Protein AF-A0A0B6ZDG4-F1 (afdb_monomer_lite)

Structure (mmCIF, N/CA/C/O backbone):
data_AF-A0A0B6ZDG4-F1
#
_entry.id   AF-A0A0B6ZDG4-F1
#
loop_
_atom_site.group_PDB
_atom_site.id
_atom_site.type_symbol
_atom_site.label_atom_id
_atom_site.label_alt_id
_atom_site.label_comp_id
_atom_site.label_asym_id
_atom_site.label_entity_id
_atom_site.label_seq_id
_atom_site.pdbx_PDB_ins_code
_atom_site.Cartn_x
_atom_site.Cartn_y
_atom_site.Cartn_z
_atom_site.occupancy
_atom_site.B_iso_or_equiv
_atom_site.auth_seq_id
_atom_site.auth_comp_id
_atom_site.auth_asym_id
_atom_site.auth_atom_id
_atom_site.pdbx_PDB_model_num
ATOM 1 N N . MET A 1 1 ? -22.832 19.467 -6.996 1.00 49.50 1 MET A N 1
ATOM 2 C CA . MET A 1 1 ? -21.637 18.626 -6.739 1.00 49.50 1 MET A CA 1
ATOM 3 C C . MET A 1 1 ? -21.466 17.439 -7.697 1.00 49.50 1 MET A C 1
ATOM 5 O O . MET A 1 1 ? -20.335 17.023 -7.902 1.00 49.50 1 MET A O 1
ATOM 9 N N . ILE A 1 2 ? -22.521 16.937 -8.353 1.00 49.97 2 ILE A N 1
ATOM 10 C CA . ILE A 1 2 ? -22.436 15.752 -9.236 1.00 49.97 2 ILE A CA 1
ATOM 11 C C . ILE A 1 2 ? -21.634 16.043 -10.525 1.00 49.97 2 ILE A C 1
ATOM 13 O O . ILE A 1 2 ? -20.793 15.244 -10.913 1.00 49.97 2 ILE A O 1
ATOM 17 N N . LYS A 1 3 ? -21.781 17.237 -11.124 1.00 46.75 3 LYS A N 1
ATOM 18 C CA . LYS A 1 3 ? -21.076 17.618 -12.368 1.00 46.75 3 LYS A CA 1
ATOM 19 C C . LYS A 1 3 ? -19.543 17.720 -12.227 1.00 46.75 3 LYS A C 1
ATOM 21 O O . LYS A 1 3 ? -18.830 17.266 -13.116 1.00 46.75 3 LYS A O 1
ATOM 26 N N . ASN A 1 4 ? -19.031 18.222 -11.097 1.00 52.16 4 ASN A N 1
ATOM 27 C CA . ASN A 1 4 ? -17.580 18.261 -10.834 1.00 52.16 4 ASN A CA 1
ATOM 28 C C . ASN A 1 4 ? -17.008 16.869 -10.521 1.00 52.16 4 ASN A C 1
ATOM 30 O O . ASN A 1 4 ? -15.893 16.560 -10.933 1.00 52.16 4 ASN A O 1
ATOM 34 N N . ALA A 1 5 ? -17.775 16.003 -9.848 1.00 59.38 5 ALA A N 1
ATOM 35 C CA . ALA A 1 5 ? -17.346 14.637 -9.552 1.00 59.38 5 ALA A CA 1
ATOM 36 C C . ALA A 1 5 ? -17.239 13.766 -10.818 1.00 59.38 5 ALA A C 1
ATOM 38 O O . ALA A 1 5 ? -16.322 12.950 -10.918 1.00 59.38 5 ALA A O 1
ATOM 39 N N . THR A 1 6 ? -18.140 13.946 -11.792 1.00 69.88 6 THR A N 1
ATOM 40 C CA . THR A 1 6 ? -18.096 13.209 -13.065 1.00 69.88 6 THR A CA 1
ATOM 41 C C . THR A 1 6 ? -16.980 13.721 -13.977 1.00 69.88 6 THR A C 1
ATOM 43 O O . THR A 1 6 ? -16.229 12.911 -14.514 1.00 69.88 6 THR A O 1
ATOM 46 N N . GLY A 1 7 ? -16.823 15.046 -14.114 1.00 74.44 7 GLY A N 1
ATOM 47 C CA . GLY A 1 7 ? -15.813 15.644 -14.997 1.00 74.44 7 GLY A CA 1
ATOM 48 C C . GLY A 1 7 ? -14.379 15.292 -14.599 1.00 74.44 7 GLY A C 1
ATOM 49 O O . GLY A 1 7 ? -13.591 14.871 -15.440 1.00 74.44 7 GLY A O 1
ATOM 50 N N . ILE A 1 8 ? -14.062 15.368 -13.303 1.00 75.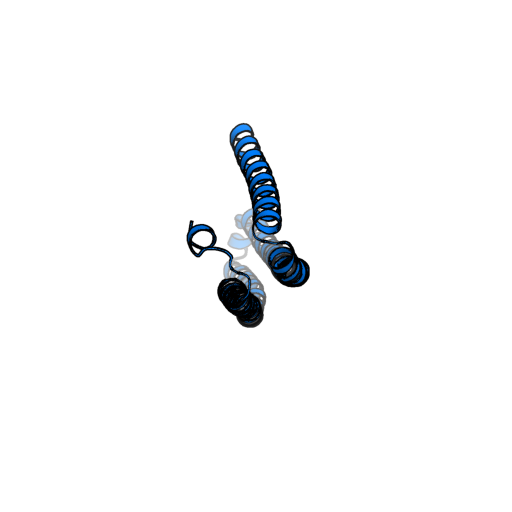69 8 ILE A N 1
ATOM 51 C CA . ILE A 1 8 ? -12.722 15.036 -12.797 1.00 75.69 8 ILE A CA 1
ATOM 52 C C . ILE A 1 8 ? -12.441 13.533 -12.930 1.00 75.69 8 ILE A C 1
ATOM 54 O O . ILE A 1 8 ? -11.350 13.152 -13.340 1.00 75.69 8 ILE A O 1
ATOM 58 N N . ARG A 1 9 ? -13.417 12.655 -12.653 1.00 75.25 9 ARG A N 1
ATOM 59 C CA . ARG A 1 9 ? -13.222 11.200 -12.821 1.00 75.25 9 ARG A CA 1
ATOM 60 C C . ARG A 1 9 ? -13.000 10.812 -14.274 1.00 75.25 9 ARG A C 1
ATOM 62 O O . ARG A 1 9 ? -12.117 10.008 -14.548 1.00 75.25 9 ARG A O 1
ATOM 69 N N . LEU A 1 10 ? -13.768 11.392 -15.194 1.00 80.31 10 LEU A N 1
ATOM 70 C CA . LEU A 1 10 ? -13.573 11.170 -16.625 1.00 80.31 10 LEU A CA 1
ATOM 71 C C . LEU A 1 10 ? -12.200 11.672 -17.078 1.00 80.31 10 LEU A C 1
ATOM 73 O O . LEU A 1 10 ? -11.501 10.944 -17.775 1.00 80.31 10 LEU A O 1
ATOM 77 N N . ALA A 1 11 ? -11.779 12.855 -16.621 1.00 81.00 11 ALA A N 1
ATOM 78 C CA . ALA A 1 11 ? -10.450 13.384 -16.915 1.00 81.00 11 ALA A CA 1
ATOM 79 C C . ALA A 1 11 ? -9.331 12.448 -16.425 1.00 81.00 11 ALA A C 1
ATOM 81 O O . ALA A 1 11 ? -8.405 12.169 -17.180 1.00 81.00 11 ALA A O 1
ATOM 82 N N . VAL A 1 12 ? -9.447 11.891 -15.214 1.00 82.12 12 VAL A N 1
ATOM 83 C CA . VAL A 1 12 ? -8.474 10.927 -14.665 1.00 82.12 12 VAL A CA 1
ATOM 84 C C . VAL A 1 12 ? -8.441 9.627 -15.473 1.00 82.12 12 VAL A C 1
ATOM 86 O O . VAL A 1 12 ? -7.365 9.081 -15.714 1.00 82.12 12 VAL A O 1
ATOM 89 N N . ILE A 1 13 ? -9.594 9.129 -15.927 1.00 82.31 13 ILE A N 1
ATOM 90 C CA . ILE A 1 13 ? -9.663 7.920 -16.762 1.00 82.31 13 ILE A CA 1
ATOM 91 C C . ILE A 1 13 ? -8.986 8.173 -18.111 1.00 82.31 13 ILE A C 1
ATOM 93 O O . ILE A 1 13 ? -8.138 7.387 -18.528 1.00 82.31 13 ILE A O 1
ATOM 97 N N . VAL A 1 14 ? -9.317 9.287 -18.767 1.00 85.75 14 VAL A N 1
ATOM 98 C CA . VAL A 1 14 ? -8.721 9.665 -20.054 1.00 85.75 14 VAL A CA 1
ATOM 99 C C . VAL A 1 14 ? -7.217 9.870 -19.911 1.00 85.75 14 VAL A C 1
ATOM 101 O O . VAL A 1 14 ? -6.458 9.328 -20.705 1.00 85.75 14 VAL A O 1
ATOM 104 N N . GLN A 1 15 ? -6.769 10.579 -18.874 1.00 81.25 15 GLN A N 1
ATOM 105 C CA . GLN A 1 15 ? -5.347 10.763 -18.589 1.00 81.25 15 GLN A CA 1
ATOM 106 C C . GLN A 1 15 ? -4.637 9.418 -18.405 1.00 81.25 15 GLN A C 1
ATOM 108 O O . GLN A 1 15 ? -3.582 9.202 -18.992 1.00 81.25 15 GLN A O 1
ATOM 113 N N . SER A 1 16 ? -5.234 8.499 -17.641 1.00 80.81 16 SER A N 1
ATOM 114 C CA . SER A 1 16 ? -4.657 7.174 -17.383 1.00 80.81 16 SER A CA 1
ATOM 115 C C . SER A 1 16 ? -4.506 6.356 -18.668 1.00 80.81 16 SER A C 1
ATOM 117 O O . SER A 1 16 ? -3.467 5.735 -18.885 1.00 80.81 16 SER A O 1
ATOM 119 N N . ILE A 1 17 ? -5.513 6.391 -19.549 1.00 83.75 17 ILE A N 1
ATOM 120 C CA . ILE A 1 17 ? -5.466 5.730 -20.862 1.00 83.75 17 ILE A CA 1
ATOM 121 C C . ILE A 1 17 ? -4.375 6.363 -21.731 1.00 83.75 17 ILE A C 1
ATOM 123 O O . ILE A 1 17 ? -3.552 5.647 -22.298 1.00 83.75 17 ILE A O 1
ATOM 127 N N . THR A 1 18 ? -4.317 7.694 -21.792 1.00 83.44 18 THR A N 1
ATOM 128 C CA . THR A 1 18 ? -3.313 8.426 -22.573 1.00 83.44 18 THR A CA 1
ATOM 129 C C . THR A 1 18 ? -1.894 8.123 -22.100 1.00 83.44 18 THR A C 1
ATOM 131 O O . THR A 1 18 ? -1.031 7.838 -22.925 1.00 83.44 18 THR A O 1
ATOM 134 N N . SER A 1 19 ? -1.641 8.115 -20.788 1.00 77.56 19 SER A N 1
ATOM 135 C CA . SER A 1 19 ? -0.332 7.758 -20.228 1.00 77.56 19 SER A CA 1
ATOM 136 C C . SER A 1 19 ? 0.051 6.308 -20.524 1.00 77.56 19 SER A C 1
ATOM 138 O O . SER A 1 19 ? 1.213 6.041 -20.819 1.00 77.56 19 SER A O 1
ATOM 140 N N . MET A 1 20 ? -0.906 5.376 -20.505 1.00 75.88 20 MET A N 1
ATOM 141 C CA . MET A 1 20 ? -0.648 3.976 -20.851 1.00 75.88 20 MET A CA 1
ATOM 142 C C . MET A 1 20 ? -0.278 3.817 -22.331 1.00 75.88 20 MET A C 1
ATOM 144 O O . MET A 1 20 ? 0.687 3.128 -22.656 1.00 75.88 20 MET A O 1
ATOM 148 N N . VAL A 1 21 ? -1.004 4.494 -23.227 1.00 79.69 21 VAL A N 1
ATOM 149 C CA . VAL A 1 21 ? -0.717 4.486 -24.669 1.00 79.69 21 VAL A CA 1
ATOM 150 C C . VAL A 1 21 ? 0.627 5.153 -24.960 1.00 79.69 21 VAL A C 1
ATOM 152 O O . VAL A 1 21 ? 1.444 4.576 -25.670 1.00 79.69 21 VAL A O 1
ATOM 155 N N . ALA A 1 22 ? 0.900 6.319 -24.371 1.00 76.94 22 ALA A N 1
ATOM 156 C CA . ALA A 1 22 ? 2.179 7.008 -24.525 1.00 76.94 22 ALA A CA 1
ATOM 157 C C . ALA A 1 22 ? 3.350 6.151 -24.016 1.00 76.94 22 ALA A C 1
ATOM 159 O O . ALA A 1 22 ? 4.361 6.033 -24.702 1.00 76.94 22 ALA A O 1
ATOM 160 N N . GLY A 1 23 ? 3.192 5.487 -22.865 1.00 70.31 23 GLY A N 1
ATOM 161 C CA . GLY A 1 23 ? 4.195 4.572 -22.320 1.00 70.31 23 GLY A CA 1
ATOM 162 C C . GLY A 1 23 ? 4.478 3.378 -23.235 1.00 70.31 23 GLY A C 1
ATOM 163 O O . GLY A 1 23 ? 5.638 3.031 -23.438 1.00 70.31 23 GLY A O 1
ATOM 164 N N . LEU A 1 24 ? 3.444 2.792 -23.849 1.00 71.44 24 LEU A N 1
ATOM 165 C CA . LEU A 1 24 ? 3.612 1.726 -24.842 1.00 71.44 24 LEU A CA 1
ATOM 166 C C . LEU A 1 24 ? 4.339 2.227 -26.095 1.00 71.44 24 LEU A C 1
ATOM 168 O O . LEU A 1 24 ? 5.268 1.575 -26.560 1.00 71.44 24 LEU A O 1
ATOM 172 N N . VAL A 1 25 ? 3.959 3.393 -26.620 1.00 73.56 25 VAL A N 1
ATOM 173 C CA . VAL A 1 25 ? 4.591 3.982 -27.812 1.00 73.56 25 VAL A CA 1
ATOM 174 C C . VAL A 1 25 ? 6.071 4.276 -27.562 1.00 73.56 25 VAL A C 1
ATOM 176 O O . VAL A 1 25 ? 6.908 3.902 -28.379 1.00 73.56 25 VAL A O 1
ATOM 179 N N . ILE A 1 26 ? 6.410 4.871 -26.415 1.00 66.81 26 ILE A N 1
ATOM 180 C CA . ILE A 1 26 ? 7.800 5.139 -26.020 1.00 66.81 26 ILE A CA 1
ATOM 181 C C . ILE A 1 26 ? 8.571 3.823 -25.849 1.00 66.81 26 ILE A C 1
ATOM 183 O O . ILE A 1 26 ? 9.685 3.702 -26.354 1.00 66.81 26 ILE A O 1
ATOM 187 N N . ALA A 1 27 ? 7.968 2.808 -25.217 1.00 64.94 27 ALA A N 1
ATOM 188 C CA . ALA A 1 27 ? 8.596 1.499 -25.051 1.00 64.94 27 ALA A CA 1
ATOM 189 C C . ALA A 1 27 ? 8.945 0.854 -26.402 1.00 64.94 27 ALA A C 1
ATOM 191 O O . ALA A 1 27 ? 10.058 0.366 -26.569 1.00 64.94 27 ALA A O 1
ATOM 192 N N . PHE A 1 28 ? 8.036 0.893 -27.382 1.00 64.62 28 PHE A N 1
ATOM 193 C CA . PHE A 1 28 ? 8.296 0.377 -28.730 1.00 64.62 28 PHE A CA 1
ATOM 194 C C . PHE A 1 28 ? 9.309 1.222 -29.520 1.00 64.62 28 PHE A C 1
ATOM 196 O O . PHE A 1 28 ? 10.056 0.665 -30.325 1.00 64.62 28 PHE A O 1
ATOM 203 N N . TYR A 1 29 ? 9.368 2.535 -29.279 1.00 64.56 29 TYR A N 1
ATOM 204 C CA . TYR A 1 29 ? 10.279 3.457 -29.967 1.00 64.56 29 TYR A CA 1
ATOM 205 C C . TYR A 1 29 ? 11.746 3.285 -29.538 1.00 64.56 29 TYR A C 1
ATOM 207 O O . TYR A 1 29 ? 12.647 3.344 -30.369 1.00 64.56 29 TYR A O 1
ATOM 215 N N . PHE A 1 30 ? 11.995 2.994 -28.259 1.00 58.09 30 PHE A N 1
ATOM 216 C CA . PHE A 1 30 ? 13.335 2.842 -27.668 1.00 58.09 30 PHE A CA 1
ATOM 217 C C . PHE A 1 30 ? 14.013 1.484 -27.916 1.00 58.09 30 PHE A C 1
ATOM 219 O O . PHE A 1 30 ? 15.031 1.157 -27.313 1.00 58.09 30 PHE A O 1
ATOM 226 N N . GLY A 1 31 ? 13.464 0.673 -28.814 1.00 60.38 31 GLY A N 1
ATOM 227 C CA . GLY A 1 31 ? 14.033 -0.610 -29.202 1.00 60.38 31 GLY A CA 1
ATOM 228 C C . GLY A 1 31 ? 13.192 -1.779 -28.708 1.00 60.38 31 GLY A C 1
ATOM 229 O O . GLY A 1 31 ? 12.972 -1.983 -27.513 1.00 60.38 31 GLY A O 1
ATOM 230 N N . TRP A 1 32 ? 12.775 -2.614 -29.659 1.00 64.00 32 TRP A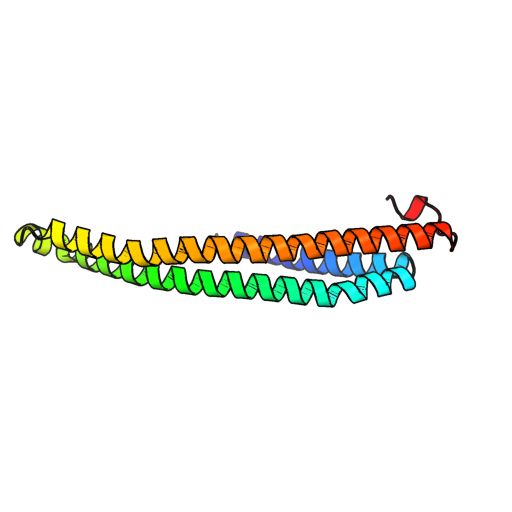 N 1
ATOM 231 C CA . TRP A 1 32 ? 11.839 -3.716 -29.424 1.00 64.00 32 TRP A CA 1
ATOM 232 C C . TRP A 1 32 ? 12.317 -4.734 -28.363 1.00 64.00 32 TRP A C 1
ATOM 234 O O . TRP A 1 32 ? 11.495 -5.375 -27.712 1.00 64.00 32 TRP A O 1
ATOM 244 N N . LYS A 1 33 ? 13.637 -4.841 -28.132 1.00 57.28 33 LYS A N 1
ATOM 245 C CA . LYS A 1 33 ? 14.248 -5.703 -27.102 1.00 57.28 33 LYS A CA 1
ATOM 246 C C . LYS A 1 33 ? 14.011 -5.183 -25.674 1.00 57.28 33 LYS A C 1
ATOM 248 O O . LYS A 1 33 ? 13.729 -5.977 -24.781 1.00 57.28 33 LYS A O 1
ATOM 253 N N . LEU A 1 34 ? 14.103 -3.866 -25.458 1.00 57.72 34 LEU A N 1
ATOM 254 C CA . LEU A 1 34 ? 13.815 -3.223 -24.166 1.00 57.72 34 LEU A CA 1
ATOM 255 C C . LEU A 1 34 ? 12.307 -3.211 -23.902 1.00 57.72 34 LEU A C 1
ATOM 257 O O . LEU A 1 34 ? 11.870 -3.519 -22.792 1.00 57.72 34 LEU A O 1
ATOM 261 N N . ALA A 1 35 ? 11.524 -2.950 -24.954 1.00 62.53 35 ALA A N 1
ATOM 262 C CA . ALA A 1 35 ? 10.071 -3.045 -24.925 1.00 62.53 35 ALA A CA 1
ATOM 263 C C . ALA A 1 35 ? 9.619 -4.425 -24.430 1.00 62.53 35 ALA A C 1
ATOM 265 O O . ALA A 1 35 ? 8.867 -4.500 -23.468 1.00 62.53 35 ALA A O 1
ATOM 266 N N . LEU A 1 36 ? 10.129 -5.514 -25.021 1.00 63.44 36 LEU A N 1
ATOM 267 C CA . LEU A 1 36 ? 9.805 -6.893 -24.630 1.00 63.44 36 LEU A CA 1
ATOM 268 C C . LEU A 1 36 ? 10.168 -7.216 -23.176 1.00 63.44 36 LEU A C 1
ATOM 270 O O . LEU A 1 36 ? 9.398 -7.895 -22.499 1.00 63.44 36 LEU A O 1
ATOM 274 N N . ALA A 1 37 ? 11.304 -6.717 -22.680 1.00 63.84 37 ALA A N 1
ATOM 275 C CA . ALA A 1 37 ? 11.714 -6.921 -21.290 1.00 63.84 37 ALA A CA 1
ATOM 276 C C . ALA A 1 37 ? 10.752 -6.233 -20.305 1.00 63.84 37 ALA A C 1
ATOM 278 O O . ALA A 1 37 ? 10.327 -6.839 -19.320 1.00 63.84 37 ALA A O 1
ATOM 279 N N . ILE A 1 38 ? 10.347 -4.993 -20.599 1.00 64.19 38 ILE A N 1
ATOM 280 C CA . ILE A 1 38 ? 9.365 -4.251 -19.796 1.00 64.19 38 ILE A CA 1
ATOM 281 C C . ILE A 1 38 ? 7.981 -4.905 -19.906 1.00 64.19 38 ILE A C 1
ATOM 283 O O . ILE A 1 38 ? 7.301 -5.086 -18.897 1.00 64.19 38 ILE A O 1
ATOM 287 N N . LEU A 1 39 ? 7.586 -5.332 -21.108 1.00 66.50 39 LEU A N 1
ATOM 288 C CA . LEU A 1 39 ? 6.305 -5.985 -21.386 1.00 66.50 39 LEU A CA 1
ATOM 289 C C . LEU A 1 39 ? 6.196 -7.351 -20.688 1.00 66.50 39 LEU A C 1
ATOM 291 O O . LEU A 1 39 ? 5.111 -7.716 -20.245 1.00 66.50 39 LEU A O 1
ATOM 295 N N . GLY A 1 40 ? 7.315 -8.055 -20.483 1.00 67.88 40 GLY A N 1
ATOM 296 C CA . GLY A 1 40 ? 7.397 -9.244 -19.626 1.00 67.88 40 GLY A CA 1
ATOM 297 C C . GLY A 1 40 ? 7.219 -8.953 -18.128 1.00 67.88 40 GLY A C 1
ATOM 298 O O . GLY A 1 40 ? 6.747 -9.813 -17.386 1.00 67.88 40 GLY A O 1
ATOM 299 N N . GLY A 1 41 ? 7.522 -7.731 -17.679 1.00 65.94 41 GLY A N 1
ATOM 300 C CA . GLY A 1 41 ? 7.281 -7.261 -16.309 1.00 65.94 41 GLY A CA 1
ATOM 301 C C . GLY A 1 41 ? 5.839 -6.809 -16.038 1.00 65.94 41 GLY A C 1
ATOM 302 O O . GLY A 1 41 ? 5.358 -6.920 -14.909 1.00 65.94 41 GLY A O 1
ATOM 303 N N . VAL A 1 42 ? 5.117 -6.360 -17.071 1.00 71.00 42 VAL A N 1
ATOM 304 C CA . VAL A 1 42 ? 3.703 -5.941 -16.991 1.00 71.00 42 VAL A CA 1
ATOM 305 C C . VAL A 1 42 ? 2.780 -7.001 -16.364 1.00 71.00 42 VAL A C 1
ATOM 307 O O . VAL A 1 42 ? 2.026 -6.636 -15.459 1.00 71.00 42 VAL A O 1
ATOM 310 N N . PRO A 1 43 ? 2.805 -8.297 -16.748 1.00 73.44 43 PRO A N 1
ATOM 311 C CA . PRO A 1 43 ? 1.944 -9.302 -16.121 1.00 73.44 43 PRO A CA 1
ATOM 312 C C . PRO A 1 43 ? 2.277 -9.517 -14.640 1.00 73.44 43 PRO A C 1
ATOM 314 O O . PRO A 1 43 ? 1.367 -9.714 -13.836 1.00 73.44 43 PRO A O 1
ATOM 317 N N . ILE A 1 44 ? 3.551 -9.412 -14.250 1.00 73.94 44 ILE A N 1
ATOM 318 C CA . ILE A 1 44 ? 3.982 -9.526 -12.847 1.00 73.94 44 ILE A CA 1
ATOM 319 C C . ILE A 1 44 ? 3.446 -8.340 -12.034 1.00 73.94 44 ILE A C 1
ATOM 321 O O . ILE A 1 44 ? 2.890 -8.532 -10.952 1.00 73.94 44 ILE A O 1
ATOM 325 N N . MET A 1 45 ? 3.534 -7.122 -12.578 1.00 71.81 45 MET A N 1
ATOM 326 C CA . MET A 1 45 ? 2.960 -5.924 -11.960 1.00 71.81 45 MET A CA 1
ATOM 327 C C . MET A 1 45 ? 1.433 -5.987 -11.870 1.00 71.81 45 MET A C 1
ATOM 329 O O . MET A 1 45 ? 0.871 -5.655 -10.827 1.00 71.81 45 MET A O 1
ATOM 333 N N . MET A 1 46 ? 0.749 -6.448 -12.922 1.00 76.75 46 MET A N 1
ATOM 334 C CA . MET A 1 46 ? -0.706 -6.632 -12.905 1.00 76.75 46 MET A CA 1
ATOM 335 C C . MET A 1 46 ? -1.133 -7.655 -11.851 1.00 76.75 46 MET A C 1
ATOM 337 O O . MET A 1 46 ? -2.088 -7.408 -11.112 1.00 76.75 46 MET A O 1
ATOM 341 N N . LEU A 1 47 ? -0.417 -8.777 -11.734 1.00 75.94 47 LEU A N 1
ATOM 342 C CA . LEU A 1 47 ? -0.683 -9.785 -10.710 1.00 75.94 47 LEU A CA 1
ATOM 343 C C . LEU A 1 47 ? -0.488 -9.210 -9.304 1.00 75.94 47 LEU A C 1
ATOM 345 O O . LEU A 1 47 ? -1.413 -9.289 -8.493 1.00 75.94 47 LEU A O 1
ATOM 349 N N . ALA A 1 48 ? 0.646 -8.559 -9.035 1.00 72.94 48 ALA A N 1
ATOM 350 C CA . ALA A 1 48 ? 0.925 -7.933 -7.742 1.00 72.94 48 ALA A CA 1
ATOM 351 C C . ALA A 1 48 ? -0.101 -6.839 -7.387 1.00 72.94 48 ALA A C 1
ATOM 353 O O . ALA A 1 48 ? -0.601 -6.789 -6.258 1.00 72.94 48 ALA A O 1
ATOM 354 N N . GLY A 1 49 ? -0.476 -6.002 -8.358 1.00 76.25 49 GLY A N 1
ATOM 355 C CA . GLY A 1 49 ? -1.497 -4.968 -8.197 1.00 76.25 49 GLY A CA 1
ATOM 356 C C . GLY A 1 49 ? -2.879 -5.554 -7.909 1.00 76.25 49 GLY A C 1
ATOM 357 O O . GLY A 1 49 ? -3.571 -5.103 -6.995 1.00 76.25 49 GLY A O 1
ATOM 358 N N . SER A 1 50 ? -3.269 -6.613 -8.624 1.00 76.88 50 SER A N 1
ATOM 359 C CA . SER A 1 50 ? -4.547 -7.297 -8.402 1.00 76.88 50 SER A CA 1
ATOM 360 C C . SER A 1 50 ? -4.626 -7.951 -7.019 1.00 76.88 50 SER A C 1
ATOM 362 O O . SER A 1 50 ? -5.679 -7.901 -6.379 1.00 76.88 50 SER A O 1
ATOM 364 N N . LEU A 1 51 ? -3.513 -8.506 -6.526 1.00 75.25 51 LEU A N 1
ATOM 365 C CA . LEU A 1 51 ? -3.427 -9.120 -5.205 1.00 75.25 51 LEU A CA 1
ATOM 366 C C . LEU A 1 51 ? -3.594 -8.068 -4.099 1.00 75.25 51 LEU A C 1
ATOM 368 O O . LEU A 1 51 ? -4.419 -8.245 -3.204 1.00 75.25 51 LEU A O 1
ATOM 372 N N . ASN A 1 52 ? -2.890 -6.935 -4.215 1.00 71.44 52 ASN A N 1
ATOM 373 C CA . ASN A 1 52 ? -3.017 -5.805 -3.288 1.00 71.44 52 ASN A CA 1
ATOM 374 C C . ASN A 1 52 ? -4.443 -5.239 -3.277 1.00 71.44 52 ASN A C 1
ATOM 376 O O . ASN A 1 52 ? -5.023 -5.027 -2.214 1.00 71.44 52 ASN A O 1
ATOM 380 N N . MET A 1 53 ? -5.051 -5.069 -4.454 1.00 74.62 53 MET A N 1
ATOM 381 C CA . MET A 1 53 ? -6.426 -4.580 -4.586 1.00 74.62 53 MET A CA 1
ATOM 382 C C . MET A 1 53 ? -7.442 -5.535 -3.939 1.00 74.62 53 MET A C 1
ATOM 384 O O . MET A 1 53 ? -8.407 -5.086 -3.320 1.00 74.62 53 MET A O 1
ATOM 388 N N . ARG A 1 54 ? -7.240 -6.855 -4.067 1.00 75.88 54 ARG A N 1
ATOM 389 C CA . ARG A 1 54 ? -8.093 -7.875 -3.433 1.00 75.88 54 ARG A CA 1
ATOM 390 C C . ARG A 1 54 ? -7.952 -7.873 -1.914 1.00 75.88 54 ARG A C 1
ATOM 392 O O . ARG A 1 54 ? -8.973 -7.909 -1.234 1.00 75.88 54 ARG A O 1
ATOM 399 N N . LEU A 1 55 ? -6.726 -7.786 -1.398 1.00 72.56 55 LEU A N 1
ATOM 400 C CA . LEU A 1 55 ? -6.460 -7.693 0.041 1.00 72.56 55 LEU A CA 1
ATOM 401 C C . LEU A 1 55 ? -7.099 -6.432 0.638 1.00 72.56 55 LEU A C 1
ATOM 403 O O . LEU A 1 55 ? -7.841 -6.520 1.612 1.00 72.56 55 LEU A O 1
ATOM 407 N N . MET A 1 56 ? -6.905 -5.279 -0.006 1.00 73.25 56 MET A N 1
ATOM 408 C CA . MET A 1 56 ? -7.500 -4.012 0.423 1.00 73.25 56 MET A CA 1
ATOM 409 C C . MET A 1 56 ? -9.036 -4.079 0.451 1.00 73.25 56 MET A C 1
ATOM 411 O O . MET A 1 56 ? -9.659 -3.709 1.445 1.00 73.25 56 MET A O 1
ATOM 415 N N . LYS A 1 57 ? -9.664 -4.578 -0.624 1.00 73.56 57 LYS A N 1
ATOM 416 C CA . LYS A 1 57 ? -11.130 -4.688 -0.710 1.00 73.56 57 LYS A CA 1
ATOM 417 C C . LYS A 1 57 ? -11.709 -5.682 0.295 1.00 73.56 57 LYS A C 1
ATOM 419 O O . LYS A 1 57 ? -12.766 -5.413 0.861 1.00 73.56 57 LYS A O 1
ATOM 424 N N . GLY A 1 58 ? -11.040 -6.817 0.505 1.00 75.38 58 GLY A N 1
ATOM 425 C CA . GLY A 1 58 ? -11.462 -7.825 1.478 1.00 75.38 58 GLY A CA 1
ATOM 426 C C . GLY A 1 58 ? -11.466 -7.275 2.903 1.00 75.38 58 GLY A C 1
ATOM 427 O O . GLY A 1 58 ? -12.436 -7.473 3.632 1.00 75.38 58 GLY A O 1
ATOM 428 N N . ASN A 1 59 ? -10.429 -6.520 3.267 1.00 69.94 59 ASN A N 1
ATOM 429 C CA . ASN A 1 59 ? -10.336 -5.888 4.580 1.00 69.94 59 ASN A CA 1
ATOM 430 C C . ASN A 1 59 ? -11.383 -4.776 4.742 1.00 69.94 59 ASN A C 1
ATOM 432 O O . ASN A 1 59 ? -12.127 -4.791 5.718 1.00 69.94 59 ASN A O 1
ATOM 436 N N . GLN A 1 60 ? -11.550 -3.899 3.741 1.00 72.94 60 GLN A N 1
ATOM 437 C CA . GLN A 1 60 ? -12.576 -2.846 3.778 1.00 72.94 60 GLN A CA 1
ATOM 438 C C . GLN A 1 60 ? -13.998 -3.390 3.962 1.00 72.94 60 GLN A C 1
ATOM 440 O O . GLN A 1 60 ? -14.781 -2.811 4.709 1.00 72.94 60 GLN A O 1
ATOM 445 N N . GLN A 1 61 ? -14.357 -4.496 3.302 1.00 75.06 61 GLN A N 1
ATOM 446 C CA . GLN A 1 61 ? -15.685 -5.097 3.477 1.00 75.06 61 GLN A CA 1
ATOM 447 C C . GLN A 1 61 ? -15.894 -5.665 4.883 1.00 75.06 61 GLN A C 1
ATOM 449 O O . GLN A 1 61 ? -16.999 -5.572 5.418 1.00 75.06 61 GLN A O 1
ATOM 454 N N . ARG A 1 62 ? -14.854 -6.260 5.480 1.00 73.69 62 ARG A N 1
ATOM 455 C CA . ARG A 1 62 ? -14.925 -6.797 6.846 1.00 73.69 62 ARG A CA 1
ATOM 456 C C . ARG A 1 62 ? -15.043 -5.678 7.873 1.00 73.69 62 ARG A C 1
ATOM 458 O O . ARG A 1 62 ? -15.931 -5.751 8.717 1.00 73.69 62 ARG A O 1
ATOM 465 N N . ASP A 1 63 ? -14.230 -4.634 7.746 1.00 74.00 63 ASP A N 1
ATOM 466 C CA . ASP A 1 63 ? -14.308 -3.465 8.623 1.00 74.00 63 ASP A CA 1
ATOM 467 C C . ASP A 1 63 ? -15.658 -2.764 8.500 1.00 74.00 63 ASP A C 1
ATOM 469 O O . ASP A 1 63 ? -16.268 -2.443 9.514 1.00 74.00 63 ASP A O 1
ATOM 473 N N . SER A 1 64 ? -16.176 -2.599 7.278 1.00 76.44 64 SER A N 1
ATOM 474 C CA . SER A 1 64 ? -17.485 -1.976 7.058 1.00 76.44 64 SER A CA 1
ATOM 475 C C . SER A 1 64 ? -18.618 -2.746 7.737 1.00 76.44 64 SER A C 1
ATOM 477 O O . SER A 1 64 ? -19.485 -2.112 8.329 1.00 76.44 64 SER A O 1
ATOM 479 N N . LYS A 1 65 ? -18.616 -4.087 7.686 1.00 79.81 65 LYS A N 1
ATOM 480 C CA . LYS A 1 65 ? -19.633 -4.908 8.369 1.00 79.81 65 LYS A CA 1
ATOM 481 C C . LYS A 1 65 ? -19.551 -4.789 9.889 1.00 79.81 65 LYS A C 1
ATOM 483 O O . LYS A 1 65 ? -20.575 -4.650 10.546 1.00 79.81 65 LYS A O 1
ATOM 488 N N . MET A 1 66 ? -18.338 -4.820 10.442 1.00 74.00 66 MET A N 1
ATOM 489 C CA . MET A 1 66 ? -18.129 -4.664 11.887 1.00 74.00 66 MET A CA 1
ATOM 490 C C . MET A 1 66 ? -18.562 -3.269 12.367 1.00 74.00 66 MET A C 1
ATOM 492 O O . MET A 1 66 ? -19.173 -3.134 13.425 1.00 74.00 66 MET A O 1
ATOM 496 N N . LEU A 1 67 ? -18.285 -2.226 11.574 1.00 79.12 67 LEU A N 1
ATOM 497 C CA . LEU A 1 67 ? -18.724 -0.860 11.865 1.00 79.12 67 LEU A CA 1
ATOM 498 C C . LEU A 1 67 ? -20.248 -0.711 11.774 1.00 79.12 67 LEU A C 1
ATOM 500 O O . LEU A 1 67 ? -20.837 0.029 12.556 1.00 79.12 67 LEU A O 1
ATOM 504 N N . GLU A 1 68 ? -20.881 -1.405 10.826 1.00 83.31 68 GLU A N 1
ATOM 505 C CA . GLU A 1 68 ? -22.334 -1.414 10.646 1.00 83.31 68 GLU A CA 1
ATOM 506 C C . GLU A 1 68 ? -23.049 -2.033 11.857 1.00 83.31 68 GLU A C 1
ATOM 508 O O . GLU A 1 68 ? -24.012 -1.451 12.352 1.00 83.31 68 GLU A O 1
ATOM 513 N N . GLU A 1 69 ? -22.550 -3.149 12.402 1.00 79.88 69 GLU A N 1
ATOM 514 C CA . GLU A 1 69 ? -23.100 -3.769 13.621 1.00 79.88 69 GLU A CA 1
ATOM 515 C C . GLU A 1 69 ? -22.976 -2.854 14.855 1.00 79.88 69 GLU A C 1
ATOM 517 O O . GLU A 1 69 ? -23.949 -2.657 15.596 1.00 79.88 69 GLU A O 1
ATOM 522 N N . ALA A 1 70 ? -21.809 -2.227 15.041 1.00 78.06 70 ALA A N 1
ATOM 523 C CA . ALA A 1 70 ? -21.590 -1.272 16.126 1.00 78.06 70 ALA A CA 1
ATOM 524 C C . ALA A 1 70 ? -22.472 -0.017 15.966 1.00 78.06 70 ALA A C 1
ATOM 526 O O . ALA A 1 70 ? -23.076 0.456 16.932 1.00 78.06 70 ALA A O 1
ATOM 527 N N . GLY A 1 71 ? -22.591 0.495 14.736 1.00 83.94 71 GLY A N 1
ATOM 528 C CA . GLY A 1 71 ? -23.434 1.639 14.393 1.00 83.94 71 GLY A CA 1
ATOM 529 C C . GLY A 1 71 ? -24.920 1.355 14.598 1.00 83.94 71 GLY A C 1
ATOM 530 O O . GLY A 1 71 ? -25.634 2.202 15.132 1.00 83.94 71 GLY A O 1
ATOM 531 N N . LYS A 1 72 ? -25.379 0.145 14.265 1.00 84.12 72 LYS A N 1
ATOM 532 C CA . LYS A 1 72 ? -26.753 -0.298 14.523 1.00 84.12 72 LYS A CA 1
ATOM 533 C C . LYS A 1 72 ? -27.062 -0.326 16.020 1.00 84.12 72 LYS A C 1
ATOM 535 O O . LYS A 1 72 ? -28.073 0.234 16.436 1.00 84.12 72 LYS A O 1
ATOM 540 N N . THR A 1 73 ? -26.164 -0.894 16.829 1.00 78.25 73 THR A N 1
ATOM 541 C CA . THR A 1 73 ? -26.303 -0.913 18.297 1.00 78.25 73 THR A CA 1
ATOM 542 C C . THR A 1 73 ? -26.383 0.507 18.868 1.00 78.25 73 THR A C 1
ATOM 544 O O . THR A 1 73 ? -27.205 0.785 19.738 1.00 78.25 73 THR A O 1
ATOM 547 N N . ALA A 1 74 ? -25.558 1.431 18.365 1.00 78.50 74 ALA A N 1
ATOM 548 C CA . ALA A 1 74 ? -25.604 2.832 18.777 1.00 78.50 74 ALA A CA 1
ATOM 549 C C . ALA A 1 74 ? -26.915 3.522 18.353 1.00 78.50 74 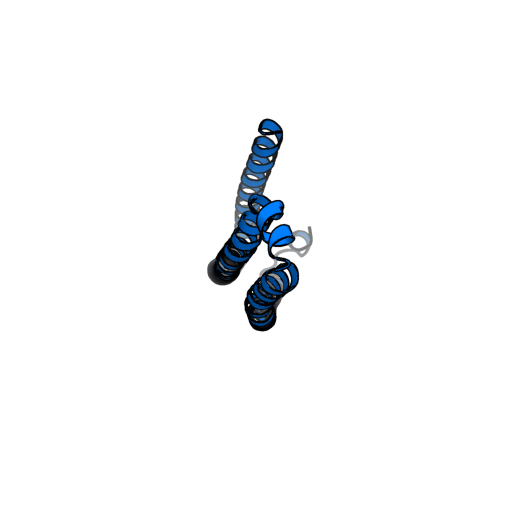ALA A C 1
ATOM 551 O O . ALA A 1 74 ? -27.504 4.247 19.153 1.00 78.50 74 ALA A O 1
ATOM 552 N N . SER A 1 75 ? -27.396 3.263 17.132 1.00 84.56 75 SER A N 1
ATOM 553 C CA . SER A 1 75 ? -28.651 3.821 16.612 1.00 84.56 75 SER A CA 1
ATOM 554 C C . SER A 1 75 ? -29.858 3.382 17.445 1.00 84.56 75 SER A C 1
ATOM 556 O O . SER A 1 75 ? -30.645 4.228 17.858 1.00 84.56 75 SER A O 1
ATOM 558 N N . GLU A 1 76 ? -29.962 2.090 17.780 1.00 81.94 76 GLU A N 1
ATOM 559 C CA . GLU A 1 76 ? -31.038 1.556 18.635 1.00 81.94 76 GLU A CA 1
ATOM 560 C C . GLU A 1 76 ? -31.047 2.204 20.031 1.00 81.94 76 GLU A C 1
ATOM 562 O O . GLU A 1 76 ? -32.109 2.466 20.607 1.00 81.94 76 GLU A O 1
ATOM 567 N N . CYS A 1 77 ? -29.857 2.499 20.561 1.00 79.62 77 CYS A N 1
ATOM 568 C CA . CYS A 1 77 ? -29.670 3.141 21.857 1.00 79.62 77 CYS A CA 1
ATOM 569 C C . CYS A 1 77 ? -30.104 4.618 21.842 1.00 79.62 77 CYS A C 1
ATOM 571 O O . CYS A 1 77 ? -30.760 5.086 22.774 1.00 79.62 77 CYS A O 1
ATOM 573 N N . VAL A 1 78 ? -29.777 5.347 20.769 1.00 82.75 78 VAL A N 1
ATOM 574 C CA . VAL A 1 78 ? -30.170 6.753 20.576 1.00 82.75 78 VAL A CA 1
ATOM 575 C C . VAL A 1 78 ? -31.673 6.881 20.322 1.00 82.75 78 VAL A C 1
ATOM 577 O O . VAL A 1 78 ? -32.312 7.769 20.886 1.00 82.75 78 VAL A O 1
ATOM 580 N N . GLU A 1 79 ? -32.264 5.977 19.539 1.00 86.31 79 GLU A N 1
ATOM 581 C CA . GLU A 1 79 ? -33.712 5.948 19.292 1.00 86.31 79 GLU A CA 1
ATOM 582 C C . GLU A 1 79 ? -34.516 5.717 20.581 1.00 86.31 79 GLU A C 1
ATOM 584 O O . GLU A 1 79 ? -35.569 6.324 20.777 1.00 86.31 79 GLU A O 1
ATOM 589 N N . ASN A 1 80 ? -33.993 4.902 21.504 1.00 83.81 80 ASN A N 1
ATOM 590 C CA . ASN A 1 80 ? -34.650 4.555 22.768 1.00 83.81 80 ASN A CA 1
ATOM 591 C C . ASN A 1 80 ? -34.028 5.242 23.996 1.00 83.81 80 ASN A C 1
ATOM 593 O O . ASN A 1 80 ? -34.158 4.744 25.117 1.00 83.81 80 ASN A O 1
ATOM 597 N N . ILE A 1 81 ? -33.392 6.405 23.818 1.00 81.69 81 ILE A N 1
ATOM 598 C CA . ILE A 1 81 ? -32.629 7.100 24.870 1.00 81.69 81 ILE A CA 1
ATOM 599 C C . ILE A 1 81 ? -33.444 7.336 26.156 1.00 81.69 81 ILE A C 1
ATOM 601 O O . ILE A 1 81 ? -32.931 7.132 27.255 1.00 81.69 81 ILE A O 1
ATOM 605 N N . ARG A 1 82 ? -34.740 7.680 26.046 1.00 81.00 82 ARG A N 1
ATOM 606 C CA . ARG A 1 82 ? -35.623 7.894 27.214 1.00 81.00 82 ARG A CA 1
ATOM 607 C C . ARG A 1 82 ? -35.849 6.605 28.004 1.00 81.00 82 ARG A C 1
ATOM 609 O O . ARG A 1 82 ? -35.883 6.641 29.229 1.00 81.00 82 ARG A O 1
ATOM 616 N N . THR A 1 83 ? -35.961 5.473 27.312 1.00 80.94 83 THR A N 1
ATOM 617 C CA . THR A 1 83 ? -36.128 4.145 27.912 1.00 80.94 83 THR A CA 1
ATOM 618 C C . THR A 1 83 ? -34.845 3.726 28.628 1.00 80.94 83 THR A C 1
ATOM 620 O O . THR A 1 83 ? -34.888 3.316 29.786 1.00 80.94 83 THR A O 1
ATOM 623 N N . VAL A 1 84 ? -33.688 3.917 27.988 1.00 76.75 84 VAL A N 1
ATOM 624 C CA . VAL A 1 84 ? -32.371 3.579 28.554 1.00 76.75 84 VAL A CA 1
ATOM 625 C C . VAL A 1 84 ? -32.070 4.402 29.810 1.00 76.75 84 VAL A C 1
ATOM 627 O O . VAL A 1 84 ? -31.640 3.834 30.816 1.00 76.75 84 VAL A O 1
ATOM 630 N N . GLN A 1 85 ? -32.367 5.705 29.777 1.00 78.12 85 GLN A N 1
ATOM 631 C CA . GLN A 1 85 ? -32.244 6.592 30.936 1.00 78.12 85 GLN A CA 1
ATOM 632 C C . GLN A 1 85 ? -33.227 6.214 32.051 1.00 78.12 85 GLN A C 1
ATOM 634 O O . GLN A 1 85 ? -32.838 6.146 33.215 1.00 78.12 85 GLN A O 1
ATOM 639 N N . SER A 1 86 ? -34.481 5.891 31.711 1.00 81.56 86 SER A N 1
ATOM 640 C CA . SER A 1 86 ? -35.491 5.499 32.706 1.00 81.56 86 SER A CA 1
ATOM 641 C C . SER A 1 86 ? -35.188 4.171 33.413 1.00 81.56 86 SER A C 1
ATOM 643 O O . SER A 1 86 ? -35.579 3.997 34.563 1.00 81.56 86 SER A O 1
ATOM 645 N N . LEU A 1 87 ? -34.464 3.254 32.759 1.00 82.62 87 LEU A N 1
ATOM 646 C CA . LEU A 1 87 ? -33.987 2.002 33.358 1.00 82.62 87 LEU A CA 1
ATOM 647 C C . LEU A 1 87 ? -32.563 2.107 33.943 1.00 82.62 87 LEU A C 1
ATOM 649 O O . LEU A 1 87 ? -32.039 1.099 34.421 1.00 82.62 87 LEU A O 1
ATOM 653 N N . THR A 1 88 ? -31.922 3.282 33.871 1.00 80.69 88 THR A N 1
ATOM 654 C CA . THR A 1 88 ? -30.545 3.530 34.350 1.00 80.69 88 THR A CA 1
ATOM 655 C C . THR A 1 88 ? -29.547 2.478 33.833 1.00 80.69 88 THR A C 1
ATOM 657 O O . THR A 1 88 ? -28.670 1.992 34.549 1.00 80.69 88 THR A O 1
ATOM 660 N N . ARG A 1 89 ? -29.714 2.056 32.569 1.00 77.62 89 ARG A N 1
ATOM 661 C CA . ARG A 1 89 ? -28.922 0.985 31.929 1.00 77.62 89 ARG A CA 1
ATOM 662 C C . ARG A 1 89 ? -27.852 1.498 30.965 1.00 77.62 89 ARG A C 1
ATOM 664 O O . ARG A 1 89 ? -27.311 0.718 30.183 1.00 77.62 89 ARG A O 1
ATOM 671 N N . GLU A 1 90 ? -27.478 2.771 31.058 1.00 78.50 90 GLU A N 1
ATOM 672 C CA . GLU A 1 90 ? -26.370 3.346 30.281 1.00 78.50 90 GLU A CA 1
ATOM 673 C C . GLU A 1 90 ? -25.049 2.549 30.397 1.00 78.50 90 GLU A C 1
ATOM 675 O O . GLU A 1 90 ? -24.436 2.295 29.355 1.00 78.50 90 GLU A O 1
ATOM 680 N N . PRO A 1 91 ? -24.617 2.062 31.588 1.00 82.06 91 PRO A N 1
ATOM 681 C CA . PRO A 1 91 ? -23.361 1.319 31.689 1.00 82.06 91 PRO A CA 1
ATOM 682 C C . PRO A 1 91 ? -23.394 -0.016 30.935 1.00 82.06 91 PRO A C 1
ATOM 684 O O . PRO A 1 91 ? -22.375 -0.435 30.393 1.00 82.06 91 PRO A O 1
ATOM 687 N N . PHE A 1 92 ? -24.561 -0.664 30.850 1.00 81.44 92 PHE A N 1
ATOM 688 C CA . PHE A 1 92 ? -24.731 -1.925 30.126 1.00 81.44 92 PHE A CA 1
ATOM 689 C C . PHE A 1 92 ? -24.538 -1.731 28.616 1.00 81.44 92 PHE A C 1
ATOM 691 O O . PHE A 1 92 ? -23.762 -2.454 27.992 1.00 81.44 92 PHE A O 1
ATOM 698 N N . PHE A 1 93 ? -25.177 -0.712 28.035 1.00 76.44 93 PHE A N 1
ATOM 699 C CA . PHE A 1 93 ? -25.022 -0.397 26.611 1.00 76.44 93 PHE A CA 1
ATOM 700 C C . PHE A 1 93 ? -23.617 0.107 26.269 1.00 76.44 93 PHE A C 1
ATOM 702 O O . PHE A 1 93 ? -23.079 -0.251 25.222 1.00 76.44 93 PHE A O 1
ATOM 709 N N . TYR A 1 94 ? -22.987 0.871 27.166 1.00 78.50 94 TYR A N 1
ATOM 710 C CA . TYR A 1 94 ? -21.594 1.284 27.007 1.00 78.50 94 TYR A CA 1
ATOM 711 C C . TYR A 1 94 ? -20.644 0.080 26.959 1.00 78.50 94 TYR A C 1
ATOM 713 O O . TYR A 1 94 ? -19.784 -0.010 26.082 1.00 78.50 94 TYR A O 1
ATOM 721 N N . GLN A 1 95 ? -20.825 -0.884 27.863 1.00 84.12 95 GLN A N 1
ATOM 722 C CA . GLN A 1 95 ? -19.996 -2.086 27.914 1.00 84.12 95 GLN A CA 1
ATOM 723 C C . GLN A 1 95 ? -20.227 -2.985 26.691 1.00 84.12 95 GLN A C 1
ATOM 725 O O . GLN A 1 95 ? -19.265 -3.505 26.127 1.00 84.12 95 GLN A O 1
ATOM 730 N N . GLN A 1 96 ? -21.477 -3.096 26.226 1.00 81.12 96 GLN A N 1
ATOM 731 C CA . GLN A 1 96 ? -21.843 -3.797 24.993 1.00 81.12 96 GLN A CA 1
ATOM 732 C C . GLN A 1 96 ? -21.147 -3.182 23.765 1.00 81.12 96 GLN A C 1
ATOM 734 O O . GLN A 1 96 ? -20.574 -3.908 22.955 1.00 81.12 96 GLN A O 1
ATOM 739 N N . TYR A 1 97 ? -21.160 -1.851 23.641 1.00 77.69 97 TYR A N 1
ATOM 740 C CA . TYR A 1 97 ? -20.500 -1.128 22.550 1.00 77.69 97 TYR A CA 1
ATOM 741 C C . TYR A 1 97 ? -18.973 -1.291 22.597 1.00 77.69 97 TYR A C 1
ATOM 743 O O . TYR A 1 97 ? -18.344 -1.600 21.586 1.00 77.69 97 TYR A O 1
ATOM 751 N N . SER A 1 98 ? -18.379 -1.173 23.788 1.00 81.69 98 SER A N 1
ATOM 752 C CA . SER A 1 98 ? -16.937 -1.353 23.987 1.00 81.69 98 SER A CA 1
ATOM 753 C C . SER A 1 98 ? -16.485 -2.783 23.643 1.00 81.69 98 SER A C 1
ATOM 755 O O . SER A 1 98 ? -15.493 -2.977 22.940 1.00 81.69 98 SER A O 1
ATOM 757 N N . ALA A 1 99 ? -17.270 -3.796 24.028 1.00 82.62 99 ALA A N 1
ATOM 758 C CA . ALA A 1 99 ? -17.010 -5.194 23.679 1.00 82.62 99 ALA A CA 1
ATOM 759 C C . ALA A 1 99 ? -17.144 -5.470 22.168 1.00 82.62 99 ALA A C 1
ATOM 761 O O . ALA A 1 99 ? -16.371 -6.257 21.612 1.00 82.62 99 ALA A O 1
ATOM 762 N N . GLN A 1 100 ? -18.097 -4.816 21.489 1.00 77.12 100 GLN A N 1
ATOM 763 C CA . GLN A 1 100 ? -18.246 -4.902 20.032 1.00 77.12 100 GLN A CA 1
ATOM 764 C C . GLN A 1 100 ? -17.086 -4.239 19.279 1.00 77.12 100 GLN A C 1
ATOM 766 O O . GLN A 1 100 ? -16.754 -4.696 18.192 1.00 77.12 100 GLN A O 1
ATOM 771 N N . LEU A 1 101 ? -16.433 -3.225 19.856 1.00 78.12 101 LEU A N 1
ATOM 772 C CA . LEU A 1 101 ? -15.270 -2.545 19.270 1.00 78.12 101 LEU A CA 1
ATOM 773 C C . LEU A 1 101 ? -13.932 -3.245 19.541 1.00 78.12 101 LEU A C 1
ATOM 775 O O . LEU A 1 101 ? -13.012 -3.148 18.727 1.00 78.12 101 LEU A O 1
ATOM 779 N N . GLU A 1 102 ? -13.798 -3.980 20.645 1.00 83.81 102 GLU A N 1
ATOM 780 C CA . GLU A 1 102 ? -12.527 -4.632 20.983 1.00 83.81 102 GLU A CA 1
ATOM 781 C C . GLU A 1 102 ? -12.161 -5.758 19.997 1.00 83.81 102 GLU A C 1
ATOM 783 O O . GLU A 1 102 ? -10.992 -5.921 19.628 1.00 83.81 102 GLU A O 1
ATOM 788 N N . LYS A 1 103 ? -13.156 -6.512 19.512 1.00 77.69 103 LYS A N 1
ATOM 789 C CA . LYS A 1 103 ? -12.965 -7.542 18.475 1.00 77.69 103 LYS A CA 1
ATOM 790 C C . LYS A 1 103 ? -12.393 -6.977 17.164 1.00 77.69 103 LYS A C 1
ATOM 792 O O . LYS A 1 103 ? -11.315 -7.433 16.771 1.00 77.69 103 LYS A O 1
ATOM 797 N N . PRO A 1 104 ? -13.034 -5.998 16.496 1.00 76.62 104 PRO A N 1
ATOM 798 C CA . PRO A 1 104 ? -12.498 -5.407 15.280 1.00 76.62 104 PRO A CA 1
ATOM 799 C C . PRO A 1 104 ? -11.177 -4.689 15.539 1.00 76.62 104 PRO A C 1
ATOM 801 O O . PRO A 1 104 ? -10.303 -4.770 14.686 1.00 76.62 104 PRO A O 1
ATOM 804 N N . TYR A 1 105 ? -10.954 -4.086 16.712 1.00 78.94 105 TYR A N 1
ATOM 805 C CA . TYR A 1 105 ? -9.658 -3.487 17.050 1.00 78.94 105 TYR A CA 1
ATOM 806 C C . TYR A 1 105 ? -8.511 -4.514 17.032 1.00 78.94 105 TYR A C 1
ATOM 808 O O . TYR A 1 105 ? -7.475 -4.298 16.397 1.00 78.94 105 TYR A O 1
ATOM 816 N N . ARG A 1 106 ? -8.696 -5.677 17.670 1.00 82.44 106 ARG A N 1
ATOM 817 C CA . ARG A 1 106 ? -7.679 -6.744 17.675 1.00 82.44 106 ARG A CA 1
ATOM 818 C C . ARG A 1 106 ? -7.503 -7.403 16.308 1.00 82.44 106 ARG A C 1
ATOM 820 O O . ARG A 1 106 ? -6.376 -7.749 15.945 1.00 82.44 106 ARG A O 1
ATOM 827 N N . GLU A 1 107 ? -8.584 -7.588 15.552 1.00 78.12 107 GLU A N 1
ATOM 828 C CA . GLU A 1 107 ? -8.498 -8.098 14.179 1.00 78.12 107 GLU A CA 1
ATOM 829 C C . GLU A 1 107 ? -7.769 -7.116 13.258 1.00 78.12 107 GLU A C 1
ATOM 831 O O . GLU A 1 107 ? -6.893 -7.543 12.504 1.00 78.12 107 GLU A O 1
ATOM 836 N N . ASN A 1 108 ? -8.044 -5.816 13.380 1.00 77.75 108 ASN A N 1
ATOM 837 C CA . ASN A 1 108 ? -7.372 -4.761 12.628 1.00 77.75 108 ASN A CA 1
ATOM 838 C C . ASN A 1 108 ? -5.874 -4.717 12.916 1.00 77.75 108 ASN A C 1
ATOM 840 O O . ASN A 1 108 ? -5.081 -4.640 11.984 1.00 77.75 108 ASN A O 1
ATOM 844 N N . LEU A 1 109 ? -5.455 -4.855 14.178 1.00 82.81 109 LEU A N 1
ATOM 845 C CA . LEU A 1 109 ? -4.030 -4.902 14.527 1.00 82.81 109 LEU A CA 1
ATOM 846 C C . LEU A 1 109 ? -3.298 -6.080 13.865 1.00 82.81 109 LEU A C 1
ATOM 848 O O . LEU A 1 109 ? -2.194 -5.912 13.341 1.00 82.81 109 LEU A O 1
ATOM 852 N N . LYS A 1 110 ? -3.913 -7.270 13.846 1.00 81.69 110 LYS A N 1
ATOM 853 C CA . LYS A 1 110 ? -3.340 -8.440 13.158 1.00 81.69 110 LYS A CA 1
ATOM 854 C C . LYS A 1 110 ? -3.325 -8.252 11.642 1.00 81.69 110 LYS A C 1
ATOM 856 O O . LYS A 1 110 ? -2.320 -8.553 10.999 1.00 81.69 110 LYS A O 1
ATOM 861 N N . GLN A 1 111 ? -4.415 -7.742 11.073 1.00 77.19 111 GLN A N 1
ATOM 862 C CA . GLN A 1 111 ? -4.508 -7.481 9.639 1.00 77.19 111 GLN A CA 1
ATOM 863 C C . GLN A 1 111 ? -3.522 -6.402 9.188 1.00 77.19 111 GLN A C 1
ATOM 865 O O . GLN A 1 111 ? -2.916 -6.566 8.136 1.00 77.19 111 GLN A O 1
ATOM 870 N N . ALA A 1 112 ? -3.294 -5.357 9.985 1.00 80.62 112 ALA A N 1
ATOM 871 C CA . ALA A 1 112 ? -2.341 -4.293 9.684 1.00 80.62 112 ALA A CA 1
ATOM 872 C C . ALA A 1 112 ? -0.911 -4.830 9.554 1.00 80.62 112 ALA A C 1
ATOM 874 O O . ALA A 1 112 ? -0.197 -4.452 8.628 1.00 80.62 112 ALA A O 1
ATOM 875 N N . HIS A 1 113 ? -0.505 -5.761 10.423 1.00 84.38 113 HIS A N 1
ATOM 876 C CA . HIS A 1 113 ? 0.808 -6.403 10.324 1.00 84.38 113 HIS A CA 1
ATOM 877 C C . HIS A 1 113 ? 0.941 -7.268 9.065 1.00 84.38 113 HIS A C 1
ATOM 879 O O . HIS A 1 113 ? 1.924 -7.154 8.334 1.00 84.38 113 HIS A O 1
ATOM 885 N N . ILE A 1 114 ? -0.063 -8.104 8.779 1.00 81.31 114 ILE A N 1
ATOM 886 C CA . ILE A 1 114 ? -0.071 -8.970 7.588 1.00 81.31 114 ILE A CA 1
ATOM 887 C C . ILE A 1 114 ? -0.065 -8.123 6.311 1.00 81.31 114 ILE A C 1
ATOM 889 O O . ILE A 1 114 ? 0.706 -8.387 5.387 1.00 81.31 114 ILE A O 1
ATOM 893 N N . TYR A 1 115 ? -0.888 -7.076 6.276 1.00 81.00 115 TYR A N 1
ATOM 894 C CA . TYR A 1 115 ? -0.958 -6.142 5.163 1.00 81.00 115 TYR A CA 1
ATOM 895 C C . TYR A 1 115 ? 0.364 -5.392 4.989 1.00 81.00 115 TYR A C 1
ATOM 897 O O . TYR A 1 115 ? 0.874 -5.324 3.877 1.00 81.00 115 TYR A O 1
ATOM 905 N N . GLY A 1 116 ? 0.963 -4.903 6.079 1.00 83.06 116 GLY A N 1
ATOM 906 C CA . GLY A 1 116 ? 2.248 -4.208 6.056 1.00 83.06 116 GLY A CA 1
ATOM 907 C C . GLY A 1 116 ? 3.372 -5.061 5.467 1.00 83.06 116 GLY A C 1
ATOM 908 O O . GLY A 1 116 ? 4.080 -4.601 4.574 1.00 83.06 116 GLY A O 1
ATOM 909 N N . ILE A 1 117 ? 3.490 -6.323 5.892 1.00 84.62 117 ILE A N 1
ATOM 910 C CA . ILE A 1 117 ? 4.499 -7.257 5.364 1.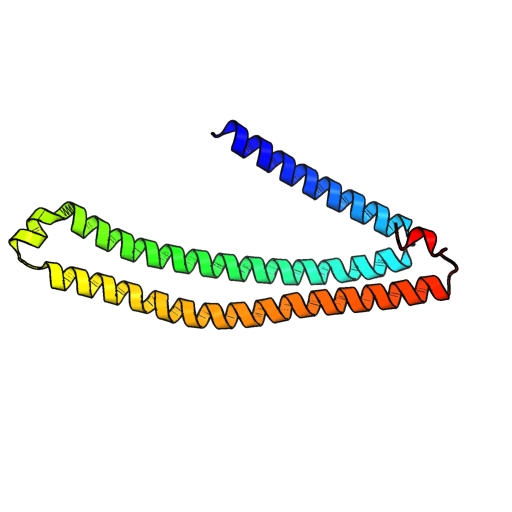00 84.62 117 ILE A CA 1
ATOM 911 C C . ILE A 1 117 ? 4.236 -7.560 3.884 1.00 84.62 117 ILE A C 1
ATOM 913 O O . ILE A 1 117 ? 5.148 -7.478 3.060 1.00 84.62 117 ILE A O 1
ATOM 917 N N . SER A 1 118 ? 2.989 -7.871 3.524 1.00 80.31 118 SER A N 1
ATOM 918 C CA . SER A 1 118 ? 2.627 -8.208 2.144 1.00 80.31 118 SER A CA 1
ATOM 919 C C . SER A 1 118 ? 2.794 -7.017 1.190 1.00 80.31 118 SER A C 1
ATOM 921 O O . SER A 1 118 ? 3.199 -7.189 0.036 1.00 80.31 118 SER A O 1
ATOM 923 N N . TYR A 1 119 ? 2.520 -5.804 1.670 1.00 80.06 119 TYR A N 1
ATOM 924 C CA . TYR A 1 119 ? 2.700 -4.563 0.928 1.00 80.06 119 TYR A CA 1
ATOM 925 C C . TYR A 1 119 ? 4.183 -4.224 0.753 1.00 80.06 119 TYR A C 1
ATOM 927 O O . TYR A 1 119 ? 4.615 -3.940 -0.363 1.00 80.06 119 TYR A O 1
ATOM 935 N N . ALA A 1 120 ? 4.985 -4.328 1.819 1.00 83.75 120 ALA A N 1
ATOM 936 C CA . ALA A 1 120 ? 6.431 -4.125 1.751 1.00 83.75 120 ALA A CA 1
ATOM 937 C C . ALA A 1 120 ? 7.096 -5.116 0.786 1.00 83.75 120 ALA A C 1
ATOM 939 O O . ALA A 1 120 ? 7.925 -4.716 -0.029 1.00 83.75 120 ALA A O 1
ATOM 940 N N . PHE A 1 121 ? 6.682 -6.385 0.811 1.00 81.88 121 PHE A N 1
ATOM 941 C CA . PHE A 1 121 ? 7.151 -7.391 -0.139 1.00 81.88 121 PHE A CA 1
ATOM 942 C C . PHE A 1 121 ? 6.769 -7.038 -1.584 1.00 81.88 121 PHE A C 1
ATOM 944 O O . PHE A 1 121 ? 7.622 -7.053 -2.469 1.00 81.88 121 PHE A O 1
ATOM 951 N N . SER A 1 122 ? 5.511 -6.645 -1.819 1.00 76.81 122 SER A N 1
ATOM 952 C CA . SER A 1 122 ? 5.037 -6.225 -3.147 1.00 76.81 122 SER A CA 1
ATOM 953 C C . SER A 1 122 ? 5.828 -5.029 -3.688 1.00 76.81 122 SER A C 1
ATOM 955 O O . SER A 1 122 ? 6.249 -5.037 -4.844 1.00 76.81 122 SER A O 1
ATOM 957 N N . GLN A 1 123 ? 6.076 -4.024 -2.844 1.00 78.94 123 GLN A N 1
ATOM 958 C CA . GLN A 1 123 ? 6.876 -2.855 -3.211 1.00 78.94 123 GLN A CA 1
ATOM 959 C C . GLN A 1 123 ? 8.344 -3.214 -3.446 1.00 78.94 123 GLN A C 1
ATOM 961 O O . GLN A 1 123 ? 8.945 -2.728 -4.402 1.00 78.94 123 GLN A O 1
ATOM 966 N N . GLY A 1 124 ? 8.916 -4.108 -2.636 1.00 82.69 124 GLY A N 1
ATOM 967 C CA . GLY A 1 124 ? 10.275 -4.610 -2.830 1.00 82.69 124 GLY A CA 1
ATOM 968 C C . GLY A 1 124 ? 10.460 -5.255 -4.204 1.00 82.69 124 GLY A C 1
ATOM 969 O O . GLY A 1 124 ? 11.402 -4.915 -4.917 1.00 82.69 124 GLY A O 1
ATOM 970 N N . VAL A 1 125 ? 9.527 -6.117 -4.620 1.00 78.38 125 VAL A N 1
ATOM 971 C CA . VAL A 1 125 ? 9.553 -6.760 -5.947 1.00 78.38 125 VAL A CA 1
ATOM 972 C C . VAL A 1 125 ? 9.553 -5.725 -7.075 1.00 78.38 125 VAL A C 1
ATOM 974 O O . VAL A 1 125 ? 10.306 -5.882 -8.033 1.00 78.38 125 VAL A O 1
ATOM 977 N N . ILE A 1 126 ? 8.778 -4.643 -6.954 1.00 75.88 126 ILE A N 1
ATOM 978 C CA . ILE A 1 126 ? 8.751 -3.561 -7.951 1.00 75.88 126 ILE A CA 1
ATOM 979 C C . ILE A 1 126 ? 10.116 -2.867 -8.056 1.00 75.88 126 ILE A C 1
ATOM 981 O O . ILE A 1 126 ? 10.605 -2.649 -9.164 1.00 75.88 126 ILE A O 1
ATOM 985 N N . PHE A 1 127 ? 10.770 -2.568 -6.929 1.00 79.94 127 PHE A N 1
ATOM 986 C CA . PHE A 1 127 ? 12.110 -1.971 -6.941 1.00 79.94 127 PHE A CA 1
ATOM 987 C C . PHE A 1 127 ? 13.166 -2.903 -7.542 1.00 79.94 127 PHE A C 1
ATOM 989 O O . PHE A 1 127 ? 14.000 -2.446 -8.324 1.00 79.94 127 PHE A O 1
ATOM 996 N N . PHE A 1 128 ? 13.114 -4.205 -7.247 1.00 77.12 128 PHE A N 1
ATOM 997 C CA . PHE A 1 128 ? 13.993 -5.187 -7.891 1.00 77.12 128 PHE A CA 1
ATOM 998 C C . PHE A 1 128 ? 13.756 -5.267 -9.401 1.00 77.12 128 PHE A C 1
ATOM 1000 O O . PHE A 1 128 ? 14.714 -5.346 -10.170 1.00 77.12 128 PHE A O 1
ATOM 1007 N N . LEU A 1 129 ? 12.496 -5.198 -9.833 1.00 72.81 129 LEU A N 1
ATOM 1008 C CA . LEU A 1 129 ? 12.132 -5.208 -11.246 1.00 72.81 129 LEU A CA 1
ATOM 1009 C C . LEU A 1 129 ? 12.656 -3.956 -11.966 1.00 72.81 129 LEU A C 1
ATOM 1011 O O . LEU A 1 129 ? 13.219 -4.069 -13.054 1.00 72.81 129 LEU A O 1
ATOM 1015 N N . TYR A 1 130 ? 12.565 -2.781 -11.335 1.00 74.38 130 TYR A N 1
ATOM 1016 C CA . TYR A 1 130 ? 13.180 -1.558 -11.854 1.00 74.38 130 TYR A CA 1
ATOM 1017 C C . TYR A 1 130 ? 1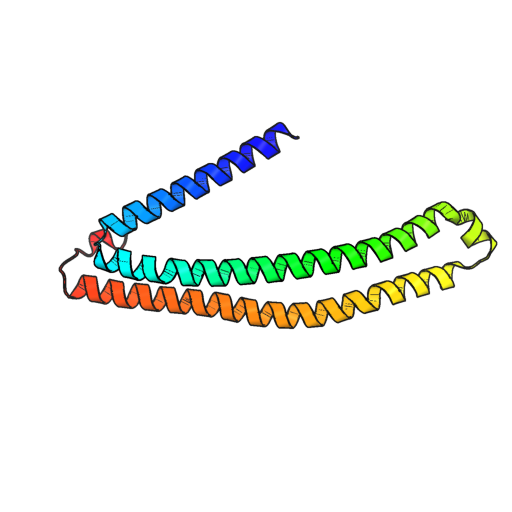4.703 -1.647 -11.909 1.00 74.38 130 TYR A C 1
ATOM 1019 O O . TYR A 1 130 ? 15.287 -1.287 -12.926 1.00 74.38 130 TYR A O 1
ATOM 1027 N N . ALA A 1 131 ? 15.358 -2.165 -10.869 1.00 78.50 131 ALA A N 1
ATOM 1028 C CA . ALA A 1 131 ? 16.807 -2.349 -10.872 1.00 78.50 131 ALA A CA 1
ATOM 1029 C C . ALA A 1 131 ? 17.262 -3.288 -12.006 1.00 78.50 131 ALA A C 1
ATOM 1031 O O . ALA A 1 131 ? 18.232 -2.990 -12.705 1.00 78.50 131 ALA A O 1
ATOM 1032 N N . ALA A 1 132 ? 16.534 -4.386 -12.238 1.00 69.44 132 ALA A N 1
ATOM 1033 C CA . ALA A 1 132 ? 16.787 -5.300 -13.348 1.00 69.44 132 ALA A CA 1
ATOM 1034 C C . ALA A 1 132 ? 16.573 -4.621 -14.711 1.00 69.44 132 ALA A C 1
ATOM 1036 O O . ALA A 1 132 ? 17.422 -4.748 -15.594 1.00 69.44 132 ALA A O 1
ATOM 1037 N N . ALA A 1 133 ? 15.493 -3.848 -14.865 1.00 70.94 133 ALA A N 1
ATOM 1038 C CA . ALA A 1 133 ? 15.212 -3.091 -16.083 1.00 70.94 133 ALA A CA 1
ATOM 1039 C C . ALA A 1 133 ? 16.298 -2.043 -16.375 1.00 70.94 133 ALA A C 1
ATOM 1041 O O . ALA A 1 133 ? 16.783 -1.967 -17.501 1.00 70.94 133 ALA A O 1
ATOM 1042 N N . PHE A 1 134 ? 16.752 -1.297 -15.363 1.00 70.06 134 PHE A N 1
ATOM 1043 C CA . PHE A 1 134 ? 17.853 -0.338 -15.496 1.00 70.06 134 PHE A CA 1
ATOM 1044 C C . PHE A 1 134 ? 19.177 -1.021 -15.832 1.00 70.06 134 PHE A C 1
ATOM 1046 O O . PHE A 1 134 ? 19.912 -0.545 -16.694 1.00 70.06 134 PHE A O 1
ATOM 1053 N N . ARG A 1 135 ? 19.488 -2.155 -15.193 1.00 73.56 135 ARG A N 1
ATOM 1054 C CA . ARG A 1 135 ? 20.712 -2.912 -15.480 1.00 73.56 135 ARG A CA 1
ATOM 1055 C C . ARG A 1 135 ? 20.719 -3.447 -16.911 1.00 73.56 135 ARG A C 1
ATOM 1057 O O . ARG A 1 135 ? 21.752 -3.373 -17.575 1.00 73.56 135 ARG A O 1
ATOM 1064 N N . PHE A 1 136 ? 19.581 -3.953 -17.380 1.00 69.88 136 PHE A N 1
ATOM 1065 C CA . PHE A 1 136 ? 19.415 -4.448 -18.744 1.00 69.88 136 PHE A CA 1
ATOM 1066 C C . PHE A 1 136 ? 19.438 -3.307 -19.771 1.00 69.88 136 PHE A C 1
ATOM 1068 O O . PHE A 1 136 ? 20.107 -3.418 -20.795 1.00 69.88 136 PHE A O 1
ATOM 1075 N N . GLY A 1 137 ? 18.795 -2.177 -19.461 1.00 67.31 137 GLY A N 1
ATOM 1076 C CA . GLY A 1 137 ? 18.847 -0.961 -20.272 1.00 67.31 137 GLY A CA 1
ATOM 1077 C C . GLY A 1 137 ? 20.268 -0.415 -20.413 1.00 67.31 137 GLY A C 1
ATOM 1078 O O . GLY A 1 137 ? 20.720 -0.171 -21.526 1.00 67.31 137 GLY A O 1
ATOM 1079 N N . ALA A 1 138 ? 21.021 -0.325 -19.312 1.00 67.00 138 ALA A N 1
ATOM 1080 C CA . ALA A 1 138 ? 22.419 0.107 -19.328 1.00 67.00 138 ALA A CA 1
ATOM 1081 C C . ALA A 1 138 ? 23.322 -0.837 -20.143 1.00 67.00 138 ALA A C 1
ATOM 1083 O O . ALA A 1 138 ? 24.225 -0.381 -20.842 1.00 67.00 138 ALA A O 1
ATOM 1084 N N . TRP A 1 139 ? 23.077 -2.151 -20.084 1.00 66.56 139 TRP A N 1
ATOM 1085 C CA . TRP A 1 139 ? 23.807 -3.121 -20.903 1.00 66.56 139 TRP A CA 1
ATOM 1086 C C . TRP A 1 139 ? 23.502 -2.962 -22.401 1.00 66.56 139 TRP A C 1
ATOM 1088 O O . TRP A 1 139 ? 24.421 -3.013 -23.217 1.00 66.56 139 TRP A O 1
ATOM 1098 N N . LEU A 1 140 ? 22.243 -2.693 -22.758 1.00 66.12 140 LEU A N 1
ATOM 1099 C CA . LEU A 1 140 ? 21.824 -2.479 -24.145 1.00 66.12 140 LEU A CA 1
ATOM 1100 C C . LEU A 1 140 ? 22.406 -1.184 -24.738 1.00 66.12 140 LEU A C 1
ATOM 1102 O O . LEU A 1 140 ? 22.858 -1.184 -25.881 1.00 66.12 140 LEU A O 1
ATOM 1106 N N . VAL A 1 141 ? 22.474 -0.111 -23.941 1.00 64.31 141 VAL A N 1
ATOM 1107 C CA . VAL A 1 141 ? 23.145 1.151 -24.310 1.00 64.31 141 VAL A CA 1
ATOM 1108 C C . VAL A 1 141 ? 24.635 0.928 -24.578 1.00 64.31 141 VAL A C 1
ATOM 1110 O O . VAL A 1 141 ? 25.183 1.489 -25.522 1.00 64.31 141 VAL A O 1
ATOM 1113 N N . ALA A 1 142 ? 25.290 0.076 -23.784 1.00 64.88 142 ALA A N 1
ATOM 1114 C CA . ALA A 1 142 ? 26.721 -0.188 -23.907 1.00 64.88 142 ALA A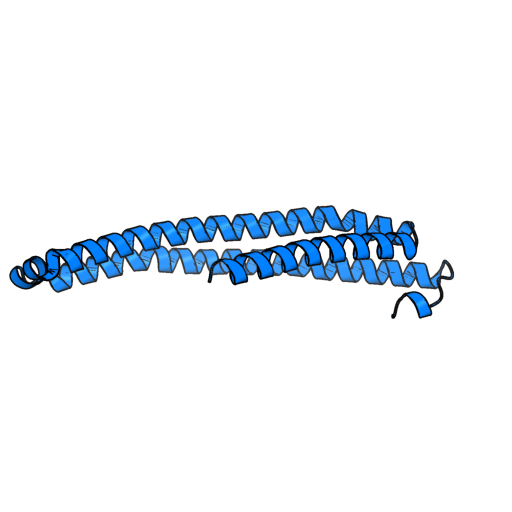 CA 1
ATOM 1115 C C . ALA A 1 142 ? 27.108 -1.092 -25.098 1.00 64.88 142 ALA A C 1
ATOM 1117 O O . ALA A 1 142 ? 28.244 -1.004 -25.552 1.00 64.88 142 ALA A O 1
ATOM 1118 N N . HIS A 1 143 ? 26.216 -1.970 -25.582 1.00 63.19 143 HIS A N 1
ATOM 1119 C CA . HIS A 1 143 ? 26.530 -2.957 -26.635 1.00 63.19 143 HIS A CA 1
ATOM 1120 C C . HIS A 1 143 ? 25.886 -2.685 -28.009 1.00 63.19 143 HIS A C 1
ATOM 1122 O O . HIS A 1 143 ? 26.443 -3.136 -29.004 1.00 63.19 143 HIS A O 1
ATOM 1128 N N . ASP A 1 144 ? 24.747 -1.980 -28.095 1.00 56.28 144 ASP A N 1
ATOM 1129 C CA . ASP A 1 144 ? 23.958 -1.831 -29.344 1.00 56.28 144 ASP A CA 1
ATOM 1130 C C . ASP A 1 144 ? 23.875 -0.361 -29.839 1.00 56.28 144 ASP A C 1
ATOM 1132 O O . ASP A 1 144 ? 23.083 -0.030 -30.716 1.00 56.28 144 ASP A O 1
ATOM 1136 N N . GLY A 1 145 ? 24.688 0.557 -29.290 1.00 56.62 145 GLY A N 1
ATOM 1137 C CA . GLY A 1 145 ? 24.879 1.901 -29.861 1.00 56.62 145 GLY A CA 1
ATOM 1138 C C . GLY A 1 145 ? 23.653 2.826 -29.841 1.00 56.62 145 GLY A C 1
ATOM 1139 O O . GLY A 1 145 ? 23.558 3.732 -30.668 1.00 56.62 145 GLY A O 1
ATOM 1140 N N . MET A 1 146 ? 22.714 2.644 -28.907 1.00 53.69 146 MET A N 1
ATOM 1141 C CA . MET A 1 146 ? 21.693 3.663 -28.643 1.00 53.69 146 MET A CA 1
ATOM 1142 C C . MET A 1 146 ? 22.335 4.838 -27.905 1.00 53.69 146 MET A C 1
ATOM 1144 O O . MET A 1 146 ? 22.730 4.707 -26.748 1.00 53.69 146 MET A O 1
ATOM 1148 N N . GLY A 1 147 ? 22.467 5.975 -28.593 1.00 50.09 147 GLY A N 1
ATOM 1149 C CA . GLY A 1 147 ? 23.075 7.184 -28.045 1.00 50.09 147 GLY A CA 1
ATOM 1150 C C . GLY A 1 147 ? 22.469 7.582 -26.685 1.00 50.09 147 GLY A C 1
ATOM 1151 O O . GLY A 1 147 ? 21.245 7.519 -26.521 1.00 50.09 147 GLY A O 1
ATOM 1152 N N . PRO A 1 148 ? 23.298 8.000 -25.709 1.00 52.72 148 PRO A N 1
ATOM 1153 C CA . PRO A 1 148 ? 22.869 8.332 -24.345 1.00 52.72 148 PRO A CA 1
ATOM 1154 C C . PRO A 1 148 ? 21.846 9.481 -24.263 1.00 52.72 148 PRO A C 1
ATOM 1156 O O . PRO A 1 148 ? 21.194 9.633 -23.232 1.00 52.72 148 PRO A O 1
ATOM 1159 N N . ASP A 1 149 ? 21.647 10.237 -25.347 1.00 54.72 149 ASP A N 1
ATOM 1160 C CA . ASP A 1 149 ? 20.642 11.300 -25.473 1.00 54.72 149 ASP A CA 1
ATOM 1161 C C . ASP A 1 149 ? 19.185 10.819 -25.412 1.00 54.72 149 ASP A C 1
ATOM 1163 O O . ASP A 1 149 ? 18.300 11.593 -25.055 1.00 54.72 149 ASP A O 1
ATOM 1167 N N . LEU A 1 150 ? 18.915 9.553 -25.741 1.00 51.34 150 LEU A N 1
ATOM 1168 C CA . LEU A 1 150 ? 17.563 8.995 -25.683 1.00 51.34 150 LEU A CA 1
ATOM 1169 C C . LEU A 1 150 ? 17.198 8.588 -24.241 1.00 51.34 150 LEU A C 1
ATOM 1171 O O . LEU A 1 150 ? 16.077 8.806 -23.807 1.00 51.34 150 LEU A O 1
ATOM 1175 N N . VAL A 1 151 ? 18.126 8.041 -23.452 1.00 52.50 151 VAL A N 1
ATOM 1176 C CA . VAL A 1 151 ? 17.808 7.387 -22.160 1.00 52.50 151 VAL A CA 1
ATOM 1177 C C . VAL A 1 151 ? 17.525 8.365 -21.006 1.00 52.50 151 VAL A C 1
ATOM 1179 O O . VAL A 1 151 ? 16.920 7.968 -20.011 1.00 52.50 151 VAL A O 1
ATOM 1182 N N . TYR A 1 152 ? 17.923 9.635 -21.129 1.00 48.25 152 TYR A N 1
ATOM 1183 C CA . TYR A 1 152 ? 17.864 10.623 -20.039 1.00 48.25 152 TYR A CA 1
ATOM 1184 C C . TYR A 1 152 ? 16.956 11.839 -20.294 1.00 48.25 152 TYR A C 1
ATOM 1186 O O . TYR A 1 152 ? 17.039 12.810 -19.538 1.00 48.25 152 TYR A O 1
ATOM 1194 N N . ARG A 1 153 ? 16.090 11.810 -21.315 1.00 39.06 153 ARG A N 1
ATOM 1195 C CA . ARG A 1 153 ? 15.144 12.903 -21.591 1.00 39.06 153 ARG A CA 1
ATOM 1196 C C . ARG A 1 153 ? 13.685 12.506 -21.431 1.00 39.06 153 ARG A C 1
ATOM 1198 O O . ARG A 1 153 ? 13.309 11.423 -21.925 1.00 39.06 153 ARG A O 1
#

InterPro domains:
  IPR011527 ABC transporter type 1, transmembrane domain [PF00664] (2-146)
  IPR011527 ABC transporter type 1, transmembrane domain [PS50929] (1-153)
  IPR036640 ABC transporter type 1, transmembrane domain superfamily [G3DSA:1.20.1560.10] (2-152)
  IPR036640 ABC transporter type 1, transmembrane domain superfamily [SSF90123] (2-149)
  IPR039421 Type 1 protein exporter [PTHR24221] (1-143)

Foldseek 3Di:
DVVVVVVVVVVVVVVVVVVVVVVLVLLVVLDVVLSVLVVVCVVVLVVLVVVLVVLVVVLVVVVVVLVVVLVVLVVVCVVCVVVCVVVVPVVVSVVVSVVSVVVVVVVVVVSVVVSVVSVVVSVVVVVVSVVVSVVVVVVCCVPVVPDPVSVPD

Radius of gyration: 26.11 Å; chains: 1; bounding box: 63×28×64 Å

pLDDT: mean 73.43, std 9.68, range [39.06, 86.31]

Secondary structure (DSSP, 8-state):
-HHHHHHHHHHHHHHHHHHHHHHHHHHHHT-HHHHHHHHHHHHHHHHHHHHHHHHHHHHHHHHHHHHHHHHHHHHHHHHTHHHHHHTT-HHHHHHHHHHHHHHHHHHHHHHHHHHHHHHHHHHHHHHHHHHHHHHHHHHHHHHS---HHHHT-

Sequence (153 aa):
MIKNATGIRLAVIVQSITSMVAGLVIAFYFGWKLALAILGGVPIMMLAGSLNMRLMKGNQQRDSKMLEEAGKTASECVENIRTVQSLTREPFFYQQYSAQLEKPYRENLKQAHIYGISYAFSQGVIFFLYAAAFRFGAWLVAHDGMGPDLVYR

Organism: NCBI:txid1028688